Protein AF-A0A7X8PQH6-F1 (afdb_monomer_lite)

Secondary structure (DSSP, 8-state):
--HHHHHHS--TTSSTTSS---HHHHT-TT--EEEETTEEEE--S------HHHHT-TT-----TTTSTTSPPP--TT---

pLDDT: mean 79.63, std 16.86, range [37.5, 95.06]

Radius of gyration: 17.78 Å; chains: 1; bounding box: 42×28×51 Å

Sequence (81 aa):
MWKIVFFIIFLPQLEYQEQGCGLCAEKCPDNAIEIKSRRPVWVKGTCSMCLGCLHRCPQFSIQFGSKTQNHGQYQNPHARI

Foldseek 3Di:
DPPVVVVVVPPPPPPPDPAQPCVLCVPQPQNQWDQDPRDTDGDDPRRPVPCPSQQPRPVNPDDDPPVPPPPHRDDDPPDDD

Structure (mmCIF, N/CA/C/O backbone):
data_AF-A0A7X8PQH6-F1
#
_entry.id   AF-A0A7X8PQH6-F1
#
loop_
_atom_site.group_PDB
_atom_site.id
_atom_site.type_symbol
_atom_site.label_atom_id
_atom_site.label_alt_id
_atom_site.label_comp_id
_atom_site.label_asym_id
_atom_site.label_entity_id
_atom_site.label_seq_id
_atom_site.pdbx_PDB_ins_code
_atom_site.Cartn_x
_atom_site.Cartn_y
_atom_site.Cartn_z
_atom_site.occupancy
_atom_site.B_iso_or_equiv
_atom_site.auth_seq_id
_atom_site.auth_comp_id
_atom_site.auth_asym_id
_atom_site.auth_atom_id
_atom_site.pdbx_PDB_model_num
ATOM 1 N N . MET A 1 1 ? -31.444 10.016 -37.113 1.00 49.41 1 MET A N 1
ATOM 2 C CA . MET A 1 1 ? -30.955 10.930 -36.054 1.00 49.41 1 MET A CA 1
ATOM 3 C C . MET A 1 1 ? -31.127 10.411 -34.613 1.00 49.41 1 MET A C 1
ATOM 5 O O . MET A 1 1 ? -30.778 11.134 -33.698 1.00 49.41 1 MET A O 1
ATOM 9 N N . TRP A 1 2 ? -31.577 9.163 -34.382 1.00 37.50 2 TRP A N 1
ATOM 10 C CA . TRP A 1 2 ? -31.672 8.559 -33.030 1.00 37.50 2 TRP A CA 1
ATOM 11 C C . TRP A 1 2 ? -30.679 7.412 -32.761 1.00 37.50 2 TRP A C 1
ATOM 13 O O . TRP A 1 2 ? -30.492 7.015 -31.620 1.00 37.50 2 TRP A O 1
ATOM 23 N N . LYS A 1 3 ? -29.989 6.900 -33.793 1.00 49.56 3 LYS A N 1
ATOM 24 C CA . LYS A 1 3 ? -29.004 5.811 -33.642 1.00 49.56 3 LYS A CA 1
ATOM 25 C C . LYS A 1 3 ? -27.640 6.261 -33.094 1.00 49.56 3 LYS A C 1
ATOM 27 O O . LYS A 1 3 ? -26.939 5.446 -32.517 1.00 49.56 3 LYS A O 1
ATOM 32 N N . ILE A 1 4 ? -27.272 7.538 -33.246 1.00 52.72 4 ILE A N 1
ATOM 33 C CA . ILE A 1 4 ? -25.971 8.064 -32.780 1.00 52.72 4 ILE A CA 1
ATOM 34 C C . ILE A 1 4 ? -26.007 8.381 -31.278 1.00 52.72 4 ILE A C 1
ATOM 36 O O . ILE A 1 4 ? -25.030 8.143 -30.581 1.00 52.72 4 ILE A O 1
ATOM 40 N N . VAL A 1 5 ? -27.154 8.831 -30.753 1.00 53.50 5 VAL A N 1
ATOM 41 C CA . VAL A 1 5 ? -27.301 9.174 -29.328 1.00 53.50 5 VAL A CA 1
ATOM 42 C C . VAL A 1 5 ? -27.164 7.930 -28.438 1.00 53.50 5 VAL A C 1
ATOM 44 O O . VAL A 1 5 ? -26.537 8.000 -27.393 1.00 53.50 5 VAL A O 1
ATOM 47 N N . PHE A 1 6 ? -27.644 6.763 -28.885 1.00 49.81 6 PHE A N 1
ATOM 48 C CA . PHE A 1 6 ? -27.533 5.504 -28.132 1.00 49.81 6 PHE A CA 1
ATOM 49 C C . PHE A 1 6 ? -26.097 4.978 -27.983 1.00 49.81 6 PHE A C 1
ATOM 51 O O . PHE A 1 6 ? -25.791 4.325 -26.990 1.00 49.81 6 PHE A O 1
ATOM 58 N N . PHE A 1 7 ? -25.209 5.262 -28.940 1.00 48.38 7 PHE A N 1
ATOM 59 C CA . PHE A 1 7 ? -23.846 4.717 -28.939 1.00 48.38 7 PHE A CA 1
ATOM 60 C C . PHE A 1 7 ? -22.896 5.457 -27.985 1.00 48.38 7 PHE A C 1
ATOM 62 O O . PHE A 1 7 ? -21.883 4.901 -27.578 1.00 48.38 7 PHE A O 1
ATOM 69 N N . ILE A 1 8 ? -23.231 6.692 -27.599 1.00 51.69 8 ILE A N 1
ATOM 70 C CA . ILE A 1 8 ? -22.406 7.514 -26.699 1.00 51.69 8 ILE A CA 1
ATOM 71 C C . ILE A 1 8 ? -22.758 7.250 -25.221 1.00 51.69 8 ILE A C 1
ATOM 73 O O . ILE A 1 8 ? -21.928 7.463 -24.346 1.00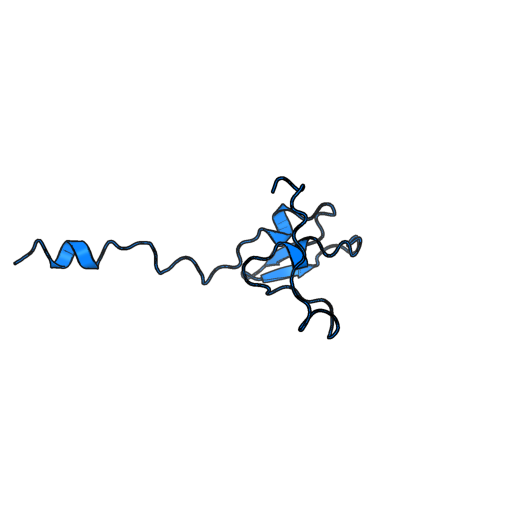 51.69 8 ILE A O 1
ATOM 77 N N . ILE A 1 9 ? -23.955 6.723 -24.927 1.00 55.84 9 ILE A N 1
ATOM 78 C CA . ILE A 1 9 ? -24.428 6.479 -23.548 1.00 55.84 9 ILE A CA 1
ATOM 79 C C . ILE A 1 9 ? -24.034 5.073 -23.040 1.00 55.84 9 ILE A C 1
ATOM 81 O O . ILE A 1 9 ? -24.204 4.764 -21.867 1.00 55.84 9 ILE A O 1
ATOM 85 N N . PHE A 1 10 ? -23.482 4.205 -23.897 1.00 52.12 10 PHE A N 1
ATOM 86 C CA . PHE A 1 10 ? -23.183 2.801 -23.570 1.00 52.12 10 PHE A CA 1
ATOM 87 C C . PHE A 1 10 ? -21.689 2.461 -23.693 1.00 52.12 10 PHE A C 1
ATOM 89 O O . PHE A 1 10 ? -21.302 1.431 -24.240 1.00 52.12 10 PHE A O 1
ATOM 96 N N . LEU A 1 11 ? -20.831 3.331 -23.161 1.00 48.09 11 LEU A N 1
ATOM 97 C CA . LEU A 1 11 ? -19.456 2.985 -22.794 1.00 48.09 11 LEU A CA 1
ATOM 98 C C . LEU A 1 11 ? -19.413 2.785 -21.270 1.00 48.09 11 LEU A C 1
ATOM 100 O O . LEU A 1 11 ? -19.105 3.729 -20.548 1.00 48.09 11 LEU A O 1
ATOM 104 N N . PRO A 1 12 ? -19.680 1.574 -20.741 1.00 54.03 12 PRO A N 1
ATOM 105 C CA . PRO A 1 12 ? -19.597 1.300 -19.301 1.00 54.03 12 PRO A CA 1
ATOM 106 C C . PRO A 1 12 ? -18.146 1.279 -18.782 1.00 54.03 12 PRO A C 1
ATOM 108 O O . PRO A 1 12 ? -17.879 0.810 -17.681 1.00 54.03 12 PRO A O 1
ATOM 111 N N . GLN A 1 13 ? -17.175 1.736 -19.576 1.00 46.47 13 GLN A N 1
ATOM 112 C CA . GLN A 1 13 ? -15.752 1.553 -19.298 1.00 46.47 13 GLN A CA 1
ATOM 113 C C . GLN A 1 13 ? -15.104 2.722 -18.542 1.00 46.47 1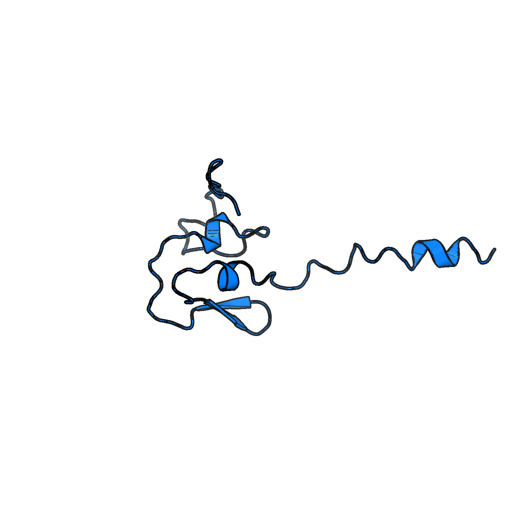3 GLN A C 1
ATOM 115 O O . GLN A 1 13 ? -13.888 2.721 -18.385 1.00 46.47 13 GLN A O 1
ATOM 120 N N . LEU A 1 14 ? -15.875 3.709 -18.064 1.00 50.50 14 LEU A N 1
ATOM 121 C CA . LEU A 1 14 ? -15.315 4.932 -17.464 1.00 50.50 14 LEU A CA 1
ATOM 122 C C . LEU A 1 14 ? -15.822 5.289 -16.055 1.00 50.50 14 LEU A C 1
ATOM 124 O O . LEU A 1 14 ? -15.525 6.376 -15.576 1.00 50.50 14 LEU A O 1
ATOM 128 N N . GLU A 1 15 ? -16.495 4.381 -15.341 1.00 50.38 15 GLU A N 1
ATOM 129 C CA . GLU A 1 15 ? -16.880 4.605 -13.926 1.00 50.38 15 GLU A CA 1
ATOM 130 C C . GLU A 1 15 ? -16.195 3.659 -12.922 1.00 50.38 15 GLU A C 1
ATOM 132 O O . GLU A 1 15 ? -16.317 3.825 -11.708 1.00 50.38 15 GLU A O 1
ATOM 137 N N . TYR A 1 16 ? -15.412 2.681 -13.385 1.00 51.12 16 TYR A N 1
ATOM 138 C CA . TYR A 1 16 ? -14.865 1.634 -12.515 1.00 51.12 16 TYR A CA 1
ATOM 139 C C . TYR A 1 16 ? -13.418 1.888 -12.055 1.00 51.12 16 TYR A C 1
ATOM 141 O O . TYR A 1 16 ? -12.560 1.014 -12.153 1.00 51.12 16 TYR A O 1
ATOM 149 N N . GLN A 1 17 ? -13.117 3.084 -11.539 1.00 50.16 17 GLN A N 1
ATOM 150 C CA . GLN A 1 17 ? -11.814 3.320 -10.892 1.00 50.16 17 GLN A CA 1
ATOM 151 C C . GLN A 1 17 ? -11.853 4.198 -9.629 1.00 50.16 17 GLN A C 1
ATOM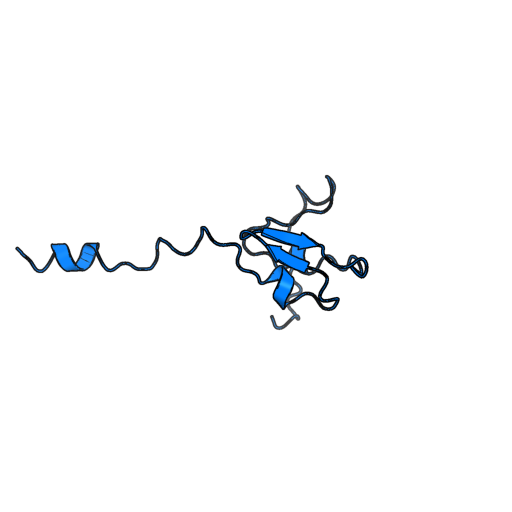 153 O O . GLN A 1 17 ? -10.805 4.573 -9.113 1.00 50.16 17 GLN A O 1
ATOM 158 N N . GLU A 1 18 ? -13.034 4.466 -9.057 1.00 54.91 18 GLU A N 1
ATOM 159 C CA . GLU A 1 18 ? -13.164 5.193 -7.774 1.00 54.91 18 GLU A CA 1
ATOM 160 C C . GLU A 1 18 ? -13.346 4.287 -6.535 1.00 54.91 18 GLU A C 1
ATOM 162 O O . GLU A 1 18 ? -13.627 4.747 -5.421 1.00 54.91 18 GLU A O 1
ATOM 167 N N . GLN A 1 19 ? -13.210 2.972 -6.696 1.00 62.50 19 GLN A N 1
ATOM 168 C CA . GLN A 1 19 ? -13.476 1.987 -5.647 1.00 62.50 19 GLN A CA 1
ATOM 169 C C . GLN A 1 19 ? -12.169 1.267 -5.301 1.00 62.50 19 GLN A C 1
ATOM 171 O O . GLN A 1 19 ? -11.497 0.732 -6.180 1.00 62.50 19 GLN A O 1
ATOM 176 N N . GLY A 1 20 ? -11.770 1.266 -4.023 1.00 74.94 20 GLY A N 1
ATOM 177 C CA . GLY A 1 20 ? -10.612 0.491 -3.577 1.00 74.94 20 GLY A CA 1
ATOM 178 C 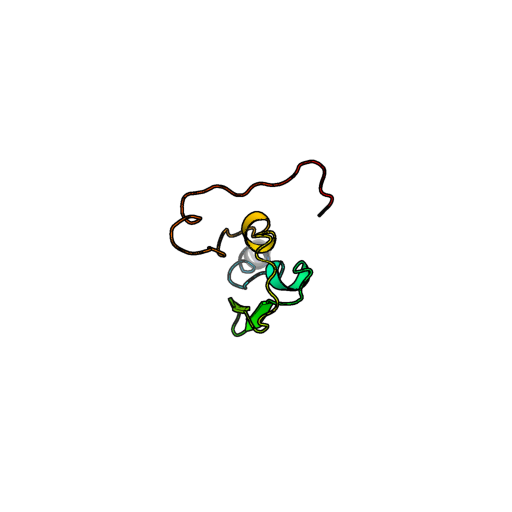C . GLY A 1 20 ? -10.781 -0.976 -3.980 1.00 74.94 20 GLY A C 1
ATOM 179 O O . GLY A 1 20 ? -11.717 -1.624 -3.528 1.00 74.94 20 GLY A O 1
ATOM 180 N N . CYS A 1 21 ? -9.877 -1.489 -4.820 1.00 87.94 21 CYS A N 1
ATOM 181 C CA . CYS A 1 21 ? -10.021 -2.793 -5.487 1.00 87.94 21 CYS A CA 1
ATOM 182 C C . CYS A 1 21 ? -10.068 -4.017 -4.557 1.00 87.94 21 CYS A C 1
ATOM 184 O O . CYS A 1 21 ? -10.335 -5.118 -5.016 1.00 87.94 21 CYS A O 1
ATOM 186 N N . GLY A 1 22 ? -9.748 -3.871 -3.269 1.00 90.44 22 GLY A N 1
ATOM 187 C CA . GLY A 1 22 ? -9.819 -4.964 -2.295 1.00 90.44 22 GLY A CA 1
ATOM 188 C C . GLY A 1 22 ? -8.732 -6.039 -2.394 1.00 90.44 22 GLY A C 1
ATOM 189 O O . GLY A 1 22 ? -8.534 -6.769 -1.427 1.00 90.44 22 GLY A O 1
ATOM 190 N N . LEU A 1 23 ? -7.948 -6.075 -3.476 1.00 91.88 23 LEU A N 1
ATOM 191 C CA . LEU A 1 23 ? -6.907 -7.089 -3.719 1.00 91.88 23 LEU A CA 1
ATOM 192 C C . LEU A 1 23 ? -5.907 -7.248 -2.565 1.00 91.88 23 LEU A C 1
ATOM 194 O O . LEU A 1 23 ? -5.412 -8.340 -2.298 1.00 91.88 23 LEU A O 1
ATOM 198 N N . CYS A 1 24 ? -5.600 -6.155 -1.864 1.00 93.38 24 CYS A N 1
ATOM 199 C CA . CYS A 1 24 ? -4.706 -6.184 -0.709 1.00 93.38 24 CYS A CA 1
ATOM 200 C C . CYS A 1 24 ? -5.264 -6.987 0.471 1.00 93.38 24 CYS A C 1
ATOM 202 O O . CYS A 1 24 ? -4.477 -7.629 1.159 1.00 93.38 24 CYS A O 1
ATOM 204 N N . ALA A 1 25 ? -6.580 -6.962 0.692 1.00 93.69 25 ALA A N 1
ATOM 205 C CA . ALA A 1 25 ? -7.246 -7.775 1.702 1.00 93.69 25 ALA A CA 1
ATOM 206 C C . ALA A 1 25 ? -7.351 -9.232 1.234 1.00 93.69 25 ALA A C 1
ATOM 208 O O . ALA A 1 25 ? -6.974 -10.134 1.974 1.00 93.69 25 ALA A O 1
ATOM 209 N N . GLU A 1 26 ? -7.763 -9.449 -0.019 1.00 93.06 26 GLU A N 1
ATOM 210 C CA . GLU A 1 26 ? -7.939 -10.783 -0.612 1.00 93.06 26 GLU A CA 1
ATOM 211 C C . GLU A 1 26 ? -6.642 -11.608 -0.624 1.00 93.06 26 GLU A C 1
ATOM 213 O O . GLU A 1 26 ? -6.638 -12.784 -0.272 1.00 93.06 26 GLU A O 1
ATOM 218 N N . LYS A 1 27 ? -5.519 -10.997 -1.016 1.00 91.50 27 LYS A N 1
ATOM 219 C CA . LYS A 1 27 ? -4.232 -11.693 -1.173 1.00 91.50 27 LYS A CA 1
ATOM 220 C C . LYS A 1 27 ? -3.366 -11.654 0.094 1.00 91.50 27 LYS A C 1
ATOM 222 O O . LYS A 1 27 ? -2.197 -12.043 0.036 1.00 91.50 27 LYS A O 1
ATOM 227 N N . CYS A 1 28 ? -3.875 -11.137 1.216 1.00 93.44 28 CYS A N 1
ATOM 228 C CA . CYS A 1 28 ? -3.116 -11.064 2.465 1.00 93.44 28 CYS A CA 1
ATOM 229 C C . CYS A 1 28 ? -3.057 -12.450 3.134 1.00 93.44 28 CYS A C 1
ATOM 231 O O . CYS A 1 28 ? -4.089 -12.919 3.608 1.00 93.44 28 CYS A O 1
ATOM 233 N N . PRO A 1 29 ? -1.877 -13.089 3.255 1.00 92.62 29 PRO A N 1
ATOM 234 C CA . PRO A 1 29 ? -1.776 -14.413 3.878 1.00 92.62 29 PRO A CA 1
ATOM 235 C C . PRO A 1 29 ? -2.163 -14.394 5.364 1.00 92.62 29 PRO A C 1
ATOM 237 O O . PRO A 1 29 ? -2.751 -15.346 5.868 1.00 92.62 29 PRO A O 1
ATOM 240 N N . ASP A 1 30 ? -1.909 -13.278 6.051 1.00 94.50 30 ASP A N 1
ATOM 241 C CA . ASP A 1 30 ? -2.223 -13.117 7.474 1.00 94.50 30 ASP A CA 1
ATOM 242 C C . ASP A 1 30 ? -3.681 -12.701 7.717 1.00 94.50 30 ASP A C 1
ATOM 244 O O . ASP A 1 30 ? -4.113 -12.572 8.868 1.00 94.50 30 ASP A O 1
ATOM 248 N N . ASN A 1 31 ? -4.445 -12.440 6.646 1.00 93.69 31 ASN A N 1
ATOM 249 C CA . A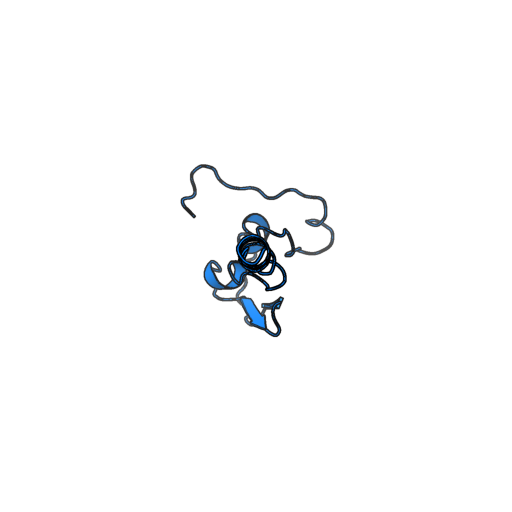SN A 1 31 ? -5.790 -11.871 6.713 1.00 93.69 31 ASN A CA 1
ATOM 250 C C . ASN A 1 31 ? -5.844 -10.627 7.628 1.00 93.69 31 ASN A C 1
ATOM 252 O O . ASN A 1 31 ? -6.759 -10.490 8.443 1.00 93.69 31 ASN A O 1
ATOM 256 N N . ALA A 1 32 ? -4.813 -9.775 7.563 1.00 95.06 32 ALA A N 1
ATOM 257 C CA . ALA A 1 32 ? -4.610 -8.651 8.481 1.00 95.06 32 ALA A CA 1
ATOM 258 C C . ALA A 1 32 ? -5.296 -7.347 8.035 1.00 95.06 32 ALA A C 1
ATOM 260 O O . ALA A 1 32 ? -5.357 -6.392 8.812 1.00 95.06 32 ALA A O 1
ATOM 261 N N . ILE A 1 33 ? -5.799 -7.301 6.798 1.00 93.88 33 ILE A N 1
ATOM 262 C CA . ILE A 1 33 ? -6.392 -6.118 6.170 1.00 93.88 33 ILE A CA 1
ATOM 263 C C . ILE A 1 33 ? -7.877 -6.380 5.903 1.00 93.88 33 ILE A C 1
ATOM 265 O O . ILE A 1 33 ? -8.229 -7.393 5.306 1.00 93.88 33 ILE A O 1
ATOM 269 N N . GLU A 1 34 ? -8.729 -5.432 6.282 1.00 92.44 34 GLU A N 1
ATOM 270 C CA . GLU A 1 34 ? -10.134 -5.351 5.872 1.00 92.44 34 GLU A CA 1
ATOM 271 C C . GLU A 1 34 ? -10.353 -4.112 5.002 1.00 92.44 34 GLU A C 1
ATOM 273 O O . GLU A 1 34 ? -9.662 -3.103 5.146 1.00 92.44 34 GLU A O 1
ATOM 278 N N . ILE A 1 35 ? -11.350 -4.155 4.120 1.00 90.62 35 ILE A N 1
ATOM 279 C CA . ILE A 1 35 ? -11.776 -2.974 3.369 1.00 90.62 35 ILE A CA 1
ATOM 280 C C . ILE A 1 35 ? -12.920 -2.303 4.123 1.00 90.62 35 ILE A C 1
ATOM 282 O O . ILE A 1 35 ? -14.025 -2.836 4.192 1.00 90.62 35 ILE A O 1
ATOM 286 N N . LYS A 1 36 ? -12.665 -1.112 4.672 1.00 89.62 36 LYS A N 1
ATOM 287 C CA . LYS A 1 36 ? -13.675 -0.280 5.346 1.00 89.62 36 LYS A CA 1
ATOM 288 C C . LYS A 1 36 ? -13.781 1.055 4.642 1.00 89.62 36 LYS A C 1
ATOM 290 O O . LYS A 1 36 ? -12.768 1.681 4.338 1.00 89.62 36 LYS A O 1
ATOM 295 N N . SER A 1 37 ? -15.004 1.487 4.344 1.00 86.75 37 SER A N 1
ATOM 296 C CA . SER A 1 37 ? -15.257 2.755 3.642 1.00 86.75 37 SER A CA 1
ATOM 297 C C . SER A 1 37 ? -14.391 2.922 2.384 1.00 86.75 37 SER A C 1
ATOM 299 O O . SER A 1 37 ? -13.884 4.009 2.108 1.00 86.75 37 SER A O 1
ATOM 301 N N . ARG A 1 38 ? -14.210 1.825 1.631 1.00 83.62 38 ARG A N 1
ATOM 302 C CA . ARG A 1 38 ? -13.404 1.745 0.396 1.00 83.62 38 ARG A CA 1
ATOM 303 C C . ARG A 1 38 ? -11.888 1.913 0.581 1.00 83.62 38 ARG A C 1
ATOM 305 O O . ARG A 1 38 ? -11.182 2.130 -0.401 1.00 83.62 38 ARG A O 1
ATOM 312 N N . ARG A 1 39 ? -11.367 1.799 1.806 1.00 86.56 39 ARG A N 1
ATOM 313 C CA . ARG A 1 39 ? -9.930 1.883 2.108 1.00 86.56 39 ARG A CA 1
ATOM 314 C C . ARG A 1 39 ? -9.448 0.648 2.872 1.00 86.56 39 ARG A C 1
ATOM 316 O O . ARG A 1 39 ? -10.215 0.102 3.667 1.00 86.56 39 ARG A O 1
ATOM 323 N N . PRO A 1 40 ? -8.198 0.206 2.653 1.00 90.81 40 PRO A N 1
ATOM 324 C CA . PRO A 1 40 ? -7.603 -0.835 3.476 1.00 90.81 40 PRO A CA 1
ATOM 325 C C . PRO A 1 40 ? -7.390 -0.326 4.902 1.00 90.81 40 PRO A C 1
ATOM 327 O O . PRO A 1 40 ? -6.814 0.742 5.116 1.00 90.81 40 PRO A O 1
ATOM 330 N N . VAL A 1 41 ? -7.854 -1.103 5.873 1.00 91.25 41 VAL A N 1
ATOM 331 C CA . VAL A 1 41 ? -7.665 -0.881 7.305 1.00 91.25 41 VAL A CA 1
ATOM 332 C C . VAL A 1 41 ? -7.019 -2.128 7.887 1.00 91.25 41 VAL A C 1
ATOM 334 O O . VAL A 1 41 ? -7.500 -3.241 7.680 1.00 91.25 41 VAL A O 1
ATOM 337 N N . TRP A 1 42 ? -5.932 -1.945 8.630 1.00 91.56 42 TRP A N 1
ATOM 338 C CA . TRP A 1 42 ? -5.289 -3.029 9.362 1.00 91.56 42 TRP A CA 1
ATOM 339 C C . TRP A 1 42 ? -6.092 -3.314 10.624 1.00 91.56 42 TRP A C 1
ATOM 341 O O . TRP A 1 42 ? -6.234 -2.451 11.488 1.00 91.56 42 TRP A O 1
ATOM 351 N N . VAL A 1 43 ? -6.653 -4.516 10.697 1.00 88.44 43 VAL A N 1
ATOM 352 C CA . VAL A 1 43 ? -7.593 -4.919 11.755 1.00 88.44 43 VAL A CA 1
ATOM 353 C C . VAL A 1 43 ? -7.028 -5.983 12.686 1.00 88.44 43 VAL A C 1
ATOM 355 O O . VAL A 1 43 ? -7.564 -6.188 13.771 1.00 88.44 43 VAL A O 1
ATOM 358 N N . LYS A 1 44 ? -5.932 -6.642 12.294 1.00 81.31 44 LYS A N 1
ATOM 359 C CA . LYS A 1 44 ? -5.237 -7.629 13.127 1.00 81.31 44 LYS A CA 1
ATOM 360 C C . LYS A 1 44 ? -3.820 -7.172 13.434 1.00 81.31 44 LYS A C 1
ATOM 362 O O . LYS A 1 44 ? -3.144 -6.602 12.582 1.00 81.31 44 LYS A O 1
ATOM 367 N N . GLY A 1 45 ? -3.340 -7.525 14.623 1.00 81.88 45 GLY A N 1
ATOM 368 C CA . GLY A 1 45 ? -1.938 -7.353 15.015 1.00 81.88 45 GLY A CA 1
ATOM 369 C C . GLY A 1 45 ? -0.971 -8.354 14.365 1.00 81.88 45 GLY A C 1
ATOM 370 O O . GLY A 1 45 ? 0.208 -8.345 14.688 1.00 81.88 45 GLY A O 1
ATOM 371 N N . THR A 1 46 ? -1.446 -9.228 13.472 1.00 85.88 46 THR A N 1
ATOM 372 C CA . THR A 1 46 ? -0.688 -10.359 12.907 1.00 85.88 46 THR A CA 1
ATOM 373 C C . THR A 1 46 ? -0.007 -10.058 11.570 1.00 85.88 46 THR A C 1
ATOM 375 O O . THR A 1 46 ? 0.354 -10.982 10.856 1.00 85.88 46 THR A O 1
ATOM 378 N N . CYS A 1 47 ? 0.167 -8.789 11.190 1.00 92.00 47 CYS A N 1
ATOM 379 C CA . CYS A 1 47 ? 0.841 -8.440 9.937 1.00 92.00 47 CYS A CA 1
ATOM 380 C C . CYS A 1 47 ? 2.315 -8.878 9.974 1.00 92.00 47 CYS A C 1
ATOM 382 O O . CYS A 1 47 ? 3.114 -8.299 10.712 1.00 92.00 47 CYS A O 1
ATOM 384 N N . SER A 1 48 ? 2.697 -9.837 9.128 1.00 92.56 48 SER A N 1
ATOM 385 C CA . SER A 1 48 ? 4.070 -10.348 9.046 1.00 92.56 48 SER A CA 1
ATOM 386 C C . SER A 1 48 ? 5.050 -9.381 8.370 1.00 92.56 48 SER A C 1
ATOM 388 O O . SER A 1 48 ? 6.217 -9.719 8.173 1.00 92.56 48 SER A O 1
ATOM 390 N N . MET A 1 49 ? 4.576 -8.208 7.937 1.00 91.31 49 MET A N 1
ATOM 391 C CA . MET A 1 49 ? 5.368 -7.212 7.215 1.00 91.31 49 MET A CA 1
ATOM 392 C C . MET A 1 49 ? 5.986 -7.732 5.902 1.00 91.31 49 MET A C 1
ATOM 394 O O . MET A 1 49 ? 7.032 -7.259 5.472 1.00 91.31 49 MET A O 1
ATOM 398 N N . CYS A 1 50 ? 5.312 -8.659 5.206 1.00 92.19 50 CYS A N 1
ATOM 399 C CA . CYS A 1 50 ? 5.797 -9.219 3.934 1.00 92.19 50 CYS A CA 1
ATOM 400 C C . CYS A 1 50 ? 5.765 -8.250 2.734 1.00 92.19 50 CYS A C 1
ATOM 402 O O . CYS A 1 50 ? 6.283 -8.581 1.672 1.00 92.19 50 CYS A O 1
ATOM 404 N N . LEU A 1 51 ? 5.104 -7.091 2.864 1.00 92.25 51 LEU A N 1
ATOM 405 C CA . LEU A 1 51 ? 4.946 -6.058 1.822 1.00 92.25 51 LEU A CA 1
ATOM 406 C C . LEU A 1 51 ? 4.260 -6.519 0.519 1.00 92.25 51 LEU A C 1
ATOM 408 O O . LEU A 1 51 ? 4.188 -5.769 -0.454 1.00 92.25 51 LEU A O 1
ATOM 412 N N . GLY A 1 52 ? 3.671 -7.717 0.495 1.00 92.56 52 GLY A N 1
ATOM 413 C CA . GLY A 1 52 ? 2.994 -8.240 -0.693 1.00 92.56 52 GLY A CA 1
ATOM 414 C C . GLY A 1 52 ? 1.816 -7.377 -1.161 1.00 92.56 52 GLY A C 1
ATOM 415 O O . GLY A 1 52 ? 1.594 -7.243 -2.362 1.00 92.56 52 GLY A O 1
ATOM 416 N N . CYS A 1 53 ? 1.083 -6.759 -0.231 1.00 93.12 53 CYS A N 1
ATOM 417 C CA . CYS A 1 53 ? -0.002 -5.829 -0.552 1.00 93.12 53 CYS A CA 1
ATOM 418 C C . CYS A 1 53 ? 0.508 -4.542 -1.218 1.00 93.12 53 CYS A C 1
ATOM 420 O O . CYS A 1 53 ? -0.142 -4.039 -2.131 1.00 93.12 53 CYS A O 1
ATOM 422 N N . LEU A 1 54 ? 1.683 -4.049 -0.814 1.00 94.06 54 LEU A N 1
ATOM 423 C CA . LEU A 1 54 ? 2.321 -2.878 -1.407 1.00 94.06 54 LEU A CA 1
ATOM 424 C C . LEU A 1 54 ? 2.728 -3.162 -2.847 1.00 94.06 54 LEU A C 1
ATOM 426 O O . LEU A 1 54 ? 2.374 -2.396 -3.734 1.00 94.06 54 LEU A O 1
ATOM 430 N N . HIS A 1 55 ? 3.425 -4.269 -3.096 1.00 92.38 55 HIS A N 1
ATOM 431 C CA . HIS A 1 55 ? 3.972 -4.579 -4.418 1.00 92.38 55 HIS A CA 1
ATOM 432 C C . HIS A 1 55 ? 2.931 -5.000 -5.463 1.00 92.38 55 HIS A C 1
ATOM 434 O O . HIS A 1 55 ? 3.188 -4.890 -6.658 1.00 92.38 55 HIS A O 1
ATOM 440 N N . ARG A 1 56 ? 1.758 -5.474 -5.032 1.00 89.62 56 ARG A N 1
ATOM 441 C CA . ARG A 1 56 ? 0.681 -5.923 -5.932 1.00 89.62 56 ARG A CA 1
ATOM 442 C C . ARG A 1 56 ? -0.450 -4.906 -6.088 1.00 89.62 56 ARG A C 1
ATOM 444 O O . ARG A 1 56 ? -1.416 -5.186 -6.788 1.00 89.62 56 ARG A O 1
ATOM 451 N N . CYS A 1 57 ? -0.377 -3.752 -5.422 1.00 91.25 57 CYS A N 1
ATOM 452 C CA . CYS A 1 57 ? -1.436 -2.750 -5.496 1.00 91.25 57 CYS A CA 1
ATOM 453 C C . CYS A 1 57 ? -1.422 -2.047 -6.868 1.00 91.25 57 CYS A C 1
ATOM 455 O O . CYS A 1 57 ? -0.494 -1.285 -7.124 1.00 91.25 57 CYS A O 1
ATOM 457 N N . PRO A 1 58 ? -2.451 -2.188 -7.721 1.00 88.19 58 PRO A N 1
ATOM 458 C CA . PRO A 1 58 ? -2.435 -1.599 -9.066 1.00 88.19 58 PRO A CA 1
ATOM 459 C C . PRO A 1 58 ? -2.440 -0.062 -9.065 1.00 88.19 58 PRO A C 1
ATOM 461 O O . PRO A 1 58 ? -2.065 0.555 -10.051 1.00 88.19 58 PRO A O 1
ATOM 464 N N . GLN A 1 59 ? -2.876 0.560 -7.965 1.00 88.31 59 GLN A N 1
ATOM 465 C CA . GLN A 1 59 ? -2.942 2.019 -7.800 1.00 88.31 59 GLN A CA 1
ATOM 466 C C . GLN A 1 59 ? -1.808 2.573 -6.925 1.00 88.31 59 GLN A C 1
ATOM 468 O O . GLN A 1 59 ? -1.809 3.753 -6.593 1.00 88.31 59 GLN A O 1
ATOM 473 N N . PHE A 1 60 ? -0.887 1.711 -6.484 1.00 88.56 60 PHE A N 1
ATOM 474 C CA . PHE A 1 60 ? 0.224 2.052 -5.594 1.00 88.56 60 PHE A CA 1
ATOM 475 C C . PHE A 1 60 ? -0.174 2.876 -4.341 1.00 88.56 60 PHE A C 1
ATOM 477 O O . PHE A 1 60 ? 0.569 3.720 -3.840 1.00 88.56 60 PHE A O 1
ATOM 484 N N . SER A 1 61 ? -1.368 2.608 -3.800 1.00 88.88 61 SER A N 1
ATOM 485 C CA . SER A 1 61 ? -1.966 3.378 -2.700 1.00 88.88 61 SER A CA 1
ATOM 486 C C . SER A 1 61 ? -1.549 2.917 -1.298 1.00 88.88 61 SER A C 1
ATOM 488 O O . SER A 1 61 ? -1.877 3.573 -0.311 1.00 88.88 61 SER A O 1
ATOM 490 N N . ILE A 1 62 ? -0.829 1.796 -1.188 1.00 89.81 62 ILE A N 1
ATOM 491 C CA . ILE A 1 62 ? -0.320 1.256 0.080 1.00 89.81 62 ILE A CA 1
ATOM 492 C C . ILE A 1 62 ? 1.144 1.649 0.235 1.00 89.81 62 ILE A C 1
ATOM 494 O O . ILE A 1 62 ? 1.964 1.317 -0.615 1.00 89.81 62 ILE A O 1
ATOM 498 N N . GLN A 1 63 ? 1.467 2.308 1.347 1.00 90.12 63 GLN A N 1
ATOM 499 C CA . GLN A 1 63 ? 2.817 2.752 1.688 1.00 90.12 63 GLN A CA 1
ATOM 500 C C . GLN A 1 63 ? 3.136 2.410 3.143 1.00 90.12 63 GLN A C 1
ATOM 502 O O . GLN A 1 63 ? 2.251 2.443 3.999 1.00 90.12 63 GLN A O 1
ATOM 507 N N . PHE A 1 64 ? 4.402 2.110 3.433 1.00 87.75 64 PHE A N 1
ATOM 508 C CA . PHE A 1 64 ? 4.897 1.883 4.785 1.00 87.75 64 PHE A CA 1
ATOM 509 C C . PHE A 1 64 ? 5.917 2.959 5.173 1.00 87.75 64 PHE A C 1
ATOM 511 O O . PHE A 1 64 ? 7.105 2.892 4.844 1.00 87.75 64 PHE A O 1
ATOM 518 N N . GLY A 1 65 ? 5.428 3.979 5.882 1.00 86.62 65 GLY A N 1
ATOM 519 C CA . GLY A 1 65 ? 6.218 5.150 6.257 1.00 86.62 65 GLY A CA 1
ATOM 520 C C . GLY A 1 65 ? 6.709 5.947 5.044 1.00 86.62 65 GLY A C 1
ATOM 521 O O . GLY A 1 65 ? 6.136 5.884 3.958 1.00 86.62 65 GLY A O 1
ATOM 522 N N . SER A 1 66 ? 7.783 6.711 5.234 1.00 88.00 66 SER A N 1
ATOM 523 C CA . SER A 1 66 ? 8.420 7.498 4.167 1.00 88.00 66 SER A CA 1
ATOM 524 C C . SER A 1 66 ? 9.304 6.660 3.241 1.00 88.00 66 SER A C 1
ATOM 526 O O . SER A 1 66 ? 9.568 7.060 2.112 1.00 88.00 66 SER A O 1
ATOM 528 N N . LYS A 1 67 ? 9.750 5.484 3.697 1.00 86.69 67 LYS A N 1
ATOM 529 C CA . LYS A 1 67 ? 10.748 4.672 2.989 1.00 86.69 67 LYS A CA 1
ATOM 530 C C . LYS A 1 67 ? 10.230 4.053 1.695 1.00 86.69 67 LYS A C 1
ATOM 532 O O . LYS A 1 67 ? 11.029 3.787 0.814 1.00 86.69 67 LYS A O 1
ATOM 537 N N . THR A 1 68 ? 8.927 3.811 1.565 1.00 88.38 68 THR A N 1
ATOM 538 C CA . THR A 1 68 ? 8.383 3.141 0.373 1.00 88.38 68 THR A CA 1
ATOM 539 C C . THR A 1 68 ? 7.769 4.096 -0.646 1.00 88.38 68 THR A C 1
ATOM 541 O O . THR A 1 68 ? 7.558 3.692 -1.781 1.00 88.38 68 THR A O 1
ATOM 544 N N . GLN A 1 69 ? 7.525 5.359 -0.278 1.00 86.25 69 GLN A N 1
ATOM 545 C CA . GLN A 1 69 ? 6.788 6.323 -1.112 1.00 86.25 69 GLN A CA 1
ATOM 546 C C . GLN A 1 69 ? 7.455 6.588 -2.466 1.00 86.25 69 GLN A C 1
ATOM 548 O O . GLN A 1 69 ? 6.766 6.805 -3.456 1.00 86.25 69 GLN A O 1
ATOM 553 N N . ASN A 1 70 ? 8.788 6.526 -2.510 1.00 86.38 70 ASN A N 1
ATOM 554 C CA . ASN A 1 70 ? 9.584 6.777 -3.715 1.00 86.38 70 ASN A CA 1
ATOM 555 C C . ASN A 1 70 ? 10.197 5.497 -4.304 1.00 86.38 70 ASN A C 1
ATOM 557 O O . ASN A 1 70 ? 11.050 5.568 -5.185 1.00 86.38 70 ASN A O 1
ATOM 561 N N . HIS A 1 71 ? 9.812 4.325 -3.795 1.00 81.69 71 HIS A N 1
ATOM 562 C CA . HIS A 1 71 ? 10.337 3.041 -4.252 1.00 81.69 71 HIS 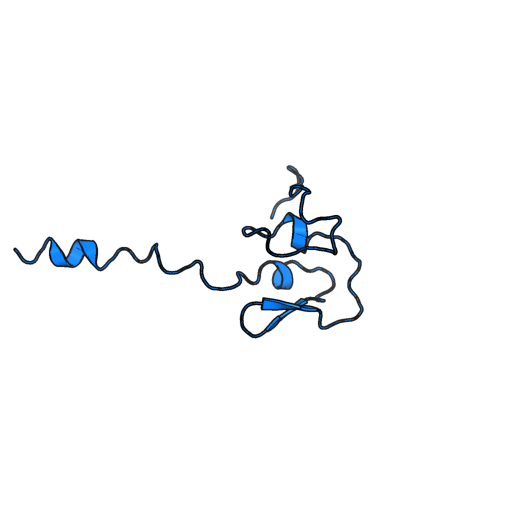A CA 1
ATOM 563 C C . HIS A 1 71 ? 9.323 2.369 -5.176 1.00 81.69 71 HIS A C 1
ATOM 565 O O . HIS A 1 71 ? 8.143 2.324 -4.868 1.00 81.69 71 HIS A O 1
ATOM 571 N N . GLY A 1 72 ? 9.769 1.818 -6.304 1.00 88.38 72 GLY A N 1
ATOM 572 C CA . GLY A 1 72 ? 8.881 1.090 -7.212 1.00 88.38 72 GLY A CA 1
ATOM 573 C C . GLY A 1 72 ? 8.293 -0.188 -6.601 1.00 88.38 72 GLY A C 1
ATOM 574 O O . GLY A 1 72 ? 8.690 -0.661 -5.532 1.00 88.38 72 GLY A O 1
ATOM 575 N N . GLN A 1 73 ? 7.352 -0.792 -7.322 1.00 91.31 73 GLN A N 1
ATOM 576 C CA . GLN A 1 73 ? 6.799 -2.094 -6.969 1.00 91.31 73 GLN A CA 1
ATOM 577 C C . GLN A 1 73 ? 7.620 -3.216 -7.610 1.00 91.31 73 GLN A C 1
ATOM 579 O O . GLN A 1 73 ? 7.881 -3.194 -8.809 1.00 91.31 73 GLN A O 1
ATOM 584 N N . TYR A 1 74 ? 8.006 -4.215 -6.817 1.00 88.94 74 TYR A N 1
ATOM 585 C CA . TYR A 1 74 ? 8.658 -5.418 -7.317 1.00 88.94 74 TYR A CA 1
ATOM 586 C C . TYR A 1 74 ? 7.619 -6.507 -7.592 1.00 88.94 74 TYR A C 1
ATOM 588 O O . TYR A 1 74 ? 6.936 -6.970 -6.680 1.00 88.94 74 TYR A O 1
ATOM 596 N N . GLN A 1 75 ? 7.529 -6.955 -8.841 1.00 86.31 75 GLN A N 1
ATOM 597 C CA . GLN A 1 75 ? 6.724 -8.112 -9.219 1.00 86.31 75 GLN A CA 1
ATOM 598 C C . GLN A 1 75 ? 7.665 -9.252 -9.597 1.00 86.31 75 GLN A C 1
ATOM 600 O O . GLN A 1 75 ? 8.454 -9.134 -10.531 1.00 86.31 75 GLN A O 1
ATOM 605 N N . ASN A 1 76 ? 7.602 -10.355 -8.850 1.00 85.88 76 ASN A N 1
ATOM 606 C CA . ASN A 1 76 ? 8.373 -11.546 -9.182 1.00 85.88 76 ASN A CA 1
ATOM 607 C C . ASN A 1 76 ? 7.814 -12.156 -10.485 1.00 85.88 76 ASN A C 1
ATOM 609 O O . ASN A 1 76 ? 6.660 -12.588 -10.468 1.00 85.88 76 ASN A O 1
ATOM 613 N N . PRO A 1 77 ? 8.602 -12.261 -11.575 1.00 86.94 77 PRO A N 1
ATOM 614 C CA . PRO A 1 77 ? 8.135 -12.809 -12.853 1.00 86.94 77 PRO A CA 1
ATOM 615 C C . PRO A 1 77 ? 7.720 -14.288 -12.773 1.00 86.94 77 PRO A C 1
ATOM 617 O O . PRO A 1 77 ? 7.022 -14.781 -13.653 1.00 86.94 77 PRO A O 1
ATOM 620 N N . HIS A 1 78 ? 8.121 -15.003 -11.720 1.00 88.56 78 HIS A N 1
ATOM 621 C CA . HIS A 1 78 ? 7.744 -16.399 -11.488 1.00 88.56 78 HIS A CA 1
ATOM 622 C C . HIS A 1 78 ? 6.479 -16.560 -10.634 1.00 88.56 78 HIS A C 1
ATOM 624 O O . HIS A 1 78 ? 5.970 -17.675 -10.494 1.00 88.56 78 HIS A O 1
ATOM 630 N N . ALA A 1 79 ? 5.963 -15.483 -10.036 1.00 78.00 79 ALA A N 1
ATOM 631 C CA . ALA A 1 79 ? 4.734 -15.550 -9.259 1.00 78.00 79 ALA A CA 1
ATOM 632 C C . ALA A 1 79 ? 3.519 -15.574 -10.200 1.00 78.00 79 ALA A C 1
ATOM 634 O O . ALA A 1 79 ? 3.295 -14.632 -10.956 1.00 78.00 79 ALA A O 1
ATOM 635 N N . ARG A 1 80 ? 2.707 -16.636 -10.125 1.00 66.44 80 ARG A N 1
ATOM 636 C CA . ARG A 1 80 ? 1.377 -16.671 -10.752 1.00 66.44 80 ARG A CA 1
ATOM 637 C C . ARG A 1 80 ? 0.386 -15.972 -9.815 1.00 66.44 80 ARG A C 1
ATOM 639 O O . ARG A 1 80 ? 0.197 -16.436 -8.692 1.00 66.44 80 ARG A O 1
ATOM 646 N N . ILE A 1 81 ? -0.145 -14.825 -10.241 1.00 60.78 81 ILE A N 1
ATOM 647 C CA . ILE A 1 81 ? -1.074 -13.962 -9.481 1.00 60.78 81 ILE A CA 1
ATOM 648 C C . ILE A 1 81 ? -2.521 -14.373 -9.750 1.00 60.78 81 ILE A C 1
ATOM 650 O O . ILE A 1 81 ? -2.801 -14.704 -10.922 1.00 60.78 81 ILE A O 1
#